Protein AF-A0A519TKK1-F1 (afdb_monomer_lite)

Structure (mmCIF, N/CA/C/O backbone):
data_AF-A0A519TKK1-F1
#
_entry.id   AF-A0A519TKK1-F1
#
loop_
_atom_site.group_PDB
_atom_site.id
_atom_site.type_symbol
_atom_site.label_atom_id
_atom_site.label_alt_id
_atom_site.label_comp_id
_atom_site.label_asym_id
_atom_site.label_entity_id
_atom_site.label_seq_id
_atom_site.pdbx_PDB_ins_code
_atom_site.Cartn_x
_atom_site.Cartn_y
_atom_site.Cartn_z
_atom_site.occupancy
_atom_site.B_iso_or_equiv
_atom_site.auth_seq_id
_atom_site.auth_comp_id
_atom_site.auth_asym_id
_atom_site.auth_atom_id
_atom_site.pdbx_PDB_model_num
ATOM 1 N N . ASP A 1 1 ? -22.961 7.568 4.076 1.00 63.69 1 ASP A N 1
ATOM 2 C CA . ASP A 1 1 ? -21.999 6.875 4.957 1.00 63.69 1 ASP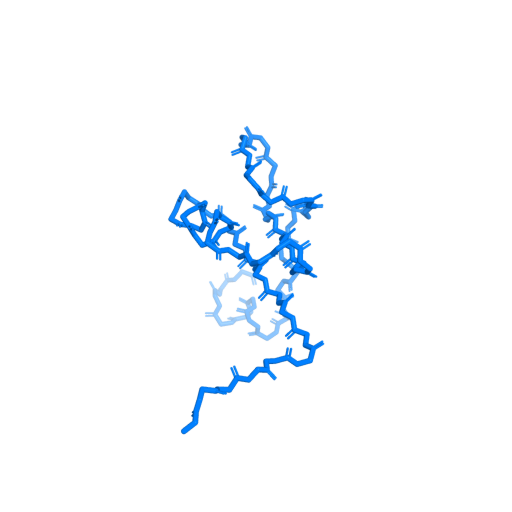 A CA 1
ATOM 3 C C . ASP A 1 1 ? -20.653 6.679 4.289 1.00 63.69 1 ASP A C 1
ATOM 5 O O . ASP A 1 1 ? -20.602 6.449 3.086 1.00 63.69 1 ASP A O 1
ATOM 9 N N . ARG A 1 2 ? -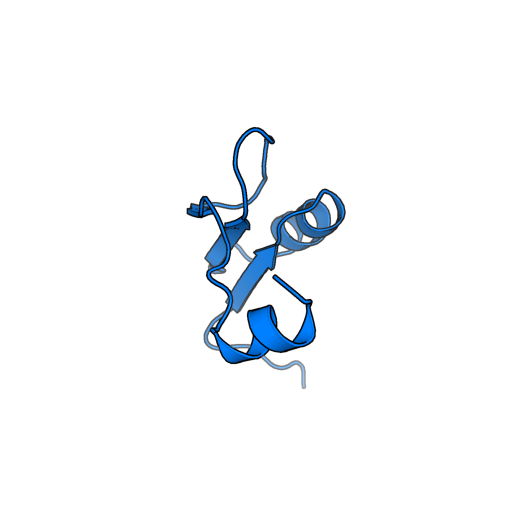19.557 6.835 5.043 1.00 75.81 2 ARG A N 1
ATOM 10 C CA . ARG A 1 2 ? -18.204 6.509 4.566 1.00 75.81 2 ARG A CA 1
ATOM 11 C C . ARG A 1 2 ? -17.981 5.004 4.708 1.00 75.81 2 ARG A C 1
ATOM 13 O O . ARG A 1 2 ? -18.320 4.432 5.737 1.00 75.81 2 ARG A O 1
ATOM 20 N N . TYR A 1 3 ? -17.417 4.381 3.678 1.00 81.00 3 TYR A N 1
ATOM 21 C CA . TYR A 1 3 ? -17.064 2.964 3.696 1.00 81.00 3 TYR A CA 1
ATOM 22 C C . TYR A 1 3 ? -15.871 2.727 4.628 1.00 81.00 3 TYR A C 1
ATOM 24 O O . TYR A 1 3 ? -14.810 3.319 4.427 1.00 81.00 3 TYR A O 1
ATOM 32 N N . THR A 1 4 ? -16.043 1.855 5.621 1.00 85.62 4 THR A N 1
ATOM 33 C CA . THR A 1 4 ? -14.950 1.380 6.477 1.00 85.62 4 THR A CA 1
ATOM 34 C C . THR A 1 4 ? -14.482 0.024 5.950 1.00 85.62 4 THR A C 1
ATOM 36 O O . THR A 1 4 ? -15.193 -0.968 6.134 1.00 85.62 4 THR A O 1
ATOM 39 N N . PRO A 1 5 ? -13.3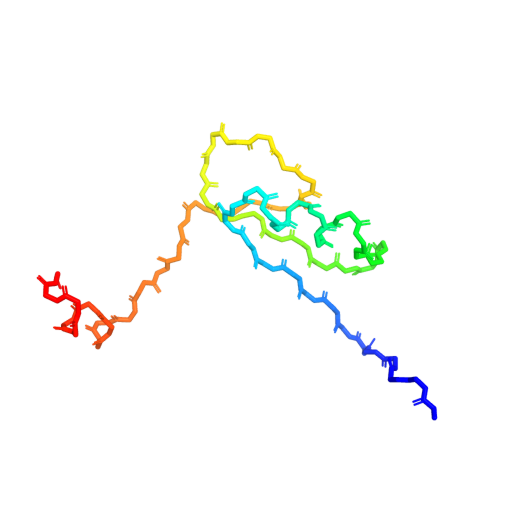26 -0.057 5.269 1.00 88.38 5 PRO A N 1
ATOM 40 C CA . PRO A 1 5 ? -12.810 -1.332 4.799 1.00 88.38 5 PRO A CA 1
ATOM 41 C C . PRO A 1 5 ? -12.428 -2.220 5.987 1.00 88.38 5 PRO A C 1
ATOM 43 O O . PRO A 1 5 ? -11.757 -1.773 6.913 1.00 88.38 5 PRO A O 1
ATOM 46 N N . ALA A 1 6 ? -12.785 -3.503 5.922 1.00 93.44 6 ALA A N 1
ATOM 47 C CA . ALA A 1 6 ? -12.290 -4.507 6.869 1.00 93.44 6 ALA A CA 1
ATOM 48 C C . ALA A 1 6 ? -10.784 -4.795 6.686 1.00 93.44 6 ALA A C 1
ATOM 50 O O . ALA A 1 6 ? -10.144 -5.364 7.565 1.00 93.44 6 ALA A O 1
ATOM 51 N N . PHE A 1 7 ? -10.223 -4.420 5.531 1.00 94.69 7 PHE A N 1
ATOM 52 C CA . PHE A 1 7 ? -8.823 -4.615 5.179 1.00 94.69 7 PHE A CA 1
ATOM 53 C C . PHE A 1 7 ? -8.359 -3.547 4.183 1.00 94.69 7 PHE A C 1
ATOM 55 O O . PHE A 1 7 ? -9.054 -3.268 3.205 1.00 94.69 7 PHE A O 1
ATOM 62 N N . ALA A 1 8 ? -7.165 -2.993 4.401 1.00 95.38 8 ALA A N 1
ATOM 63 C CA . ALA A 1 8 ? -6.547 -2.009 3.519 1.00 95.38 8 ALA A CA 1
ATOM 64 C C . ALA A 1 8 ? -5.144 -2.461 3.087 1.00 95.38 8 ALA A C 1
ATOM 66 O O . ALA A 1 8 ? -4.317 -2.852 3.916 1.00 95.38 8 ALA A O 1
ATOM 67 N N . LEU A 1 9 ? -4.880 -2.369 1.783 1.00 97.06 9 LEU A N 1
ATOM 68 C CA . LEU A 1 9 ? -3.592 -2.662 1.160 1.00 97.06 9 LEU A CA 1
ATOM 69 C C . LEU A 1 9 ? -3.243 -1.556 0.163 1.00 97.06 9 LEU A C 1
ATOM 71 O O . LEU A 1 9 ? -4.045 -1.248 -0.715 1.00 97.06 9 LEU A O 1
ATOM 75 N N . ALA A 1 10 ? -2.027 -1.025 0.265 1.00 97.44 10 ALA A N 1
ATOM 76 C CA . ALA A 1 10 ? -1.406 -0.202 -0.767 1.00 97.44 10 ALA A CA 1
ATOM 77 C C . ALA A 1 10 ? -0.115 -0.873 -1.254 1.00 97.44 10 ALA A C 1
ATOM 79 O O . ALA A 1 10 ? 0.712 -1.315 -0.453 1.00 97.44 10 ALA A O 1
ATOM 80 N N . LEU A 1 11 ? 0.063 -0.950 -2.569 1.00 97.19 11 LEU A N 1
ATOM 81 C CA . LEU A 1 11 ? 1.250 -1.504 -3.209 1.00 97.19 11 LEU A CA 1
ATOM 82 C C . LEU A 1 11 ? 1.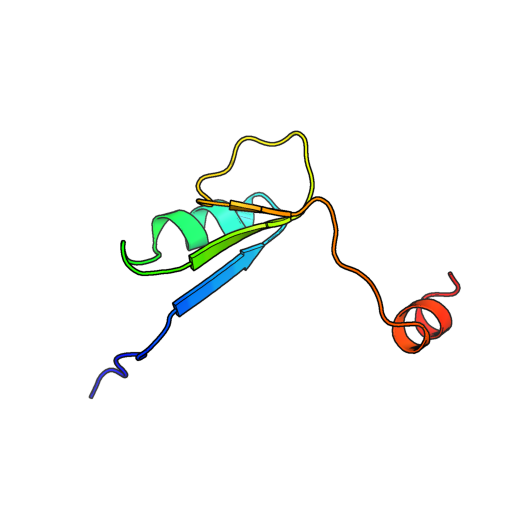687 -0.554 -4.322 1.00 97.19 11 LEU A C 1
ATOM 84 O O . LEU A 1 11 ? 0.848 -0.144 -5.117 1.00 97.19 11 LEU A O 1
ATOM 88 N N . GLY A 1 12 ? 2.974 -0.218 -4.350 1.00 96.06 12 GLY A N 1
ATOM 89 C CA . GLY A 1 12 ? 3.503 0.815 -5.233 1.00 96.06 12 GLY A CA 1
ATOM 90 C C . GLY A 1 12 ? 5.010 0.709 -5.442 1.00 96.06 12 GLY A C 1
ATOM 91 O O . GLY A 1 12 ? 5.721 0.144 -4.606 1.00 96.06 12 GLY A O 1
ATOM 92 N N . ASP A 1 13 ? 5.496 1.210 -6.568 1.00 95.94 13 ASP A N 1
ATOM 93 C CA . ASP A 1 13 ? 6.867 1.057 -7.054 1.00 95.94 13 ASP A CA 1
ATOM 94 C C . ASP A 1 13 ? 7.557 2.386 -7.367 1.00 95.94 13 ASP A C 1
ATOM 96 O O . ASP A 1 13 ? 8.753 2.393 -7.667 1.00 95.94 13 ASP A O 1
ATOM 100 N N . ASP A 1 14 ? 6.886 3.528 -7.220 1.00 94.31 14 ASP A N 1
ATOM 101 C CA . ASP A 1 14 ? 7.476 4.824 -7.542 1.00 94.31 14 ASP A CA 1
ATOM 102 C C . ASP A 1 14 ? 7.396 5.831 -6.384 1.00 94.31 14 ASP A C 1
ATOM 104 O O . ASP A 1 14 ? 7.069 5.498 -5.245 1.00 94.31 14 ASP A O 1
ATOM 108 N N . ARG A 1 15 ? 7.839 7.064 -6.641 1.00 94.25 15 ARG A N 1
ATOM 109 C CA . ARG A 1 15 ? 7.862 8.126 -5.629 1.00 94.25 15 ARG A CA 1
ATOM 110 C C . ARG A 1 15 ? 6.459 8.652 -5.308 1.00 94.25 15 ARG A C 1
ATOM 112 O O . ARG A 1 15 ? 6.262 9.206 -4.228 1.00 94.25 15 ARG A O 1
ATOM 119 N N . THR A 1 16 ? 5.513 8.542 -6.234 1.00 94.94 16 THR A N 1
ATOM 120 C CA . THR A 1 16 ? 4.142 9.022 -6.038 1.00 94.94 16 THR A CA 1
ATOM 121 C C . THR A 1 16 ? 3.424 8.187 -4.980 1.00 94.94 16 THR A C 1
ATOM 123 O O . THR A 1 16 ? 2.736 8.744 -4.121 1.00 94.94 16 THR A O 1
ATOM 126 N N . ASP A 1 17 ? 3.714 6.885 -4.933 1.00 96.44 17 ASP A N 1
ATOM 127 C CA . ASP A 1 17 ? 3.152 5.953 -3.955 1.00 96.44 17 ASP A CA 1
ATOM 128 C C . ASP A 1 17 ? 3.547 6.258 -2.504 1.00 96.44 17 ASP A C 1
ATOM 130 O O . ASP A 1 17 ? 2.828 5.905 -1.570 1.00 96.44 17 ASP A O 1
ATOM 134 N N . GLU A 1 18 ? 4.647 6.977 -2.281 1.00 97.31 18 GLU A N 1
ATOM 135 C CA . GLU A 1 18 ? 5.086 7.363 -0.936 1.00 97.31 18 GLU A CA 1
ATOM 136 C C . GLU A 1 18 ? 4.074 8.287 -0.242 1.00 97.31 18 GLU A C 1
ATOM 138 O O . GLU A 1 18 ? 3.871 8.209 0.973 1.00 97.31 18 GLU A O 1
ATOM 143 N N . VAL A 1 19 ? 3.378 9.128 -1.014 1.00 97.38 19 VAL A N 1
ATOM 144 C CA . VAL A 1 19 ? 2.279 9.951 -0.491 1.00 97.38 19 VAL A CA 1
ATOM 145 C C . VAL A 1 19 ? 1.116 9.058 -0.053 1.00 97.38 19 VAL A C 1
ATOM 147 O O . VAL A 1 19 ? 0.552 9.268 1.022 1.00 97.38 19 VAL A O 1
ATOM 150 N N . THR A 1 20 ? 0.810 8.019 -0.834 1.00 96.94 20 THR A N 1
ATOM 151 C CA . THR A 1 20 ? -0.216 7.024 -0.506 1.00 96.94 20 THR A CA 1
ATOM 152 C C . THR A 1 20 ? 0.142 6.260 0.765 1.00 96.94 20 THR A C 1
ATOM 154 O O . THR A 1 20 ? -0.685 6.167 1.669 1.00 96.94 20 THR A O 1
ATOM 157 N N . PHE A 1 21 ? 1.379 5.771 0.899 1.00 97.50 21 PHE A N 1
ATOM 158 C CA . PHE A 1 21 ? 1.823 5.044 2.094 1.00 97.50 21 PHE A CA 1
ATOM 159 C C . PHE A 1 21 ? 1.726 5.891 3.361 1.00 97.50 21 PHE A C 1
ATOM 161 O O . PHE A 1 21 ? 1.328 5.378 4.404 1.00 97.50 21 PHE A O 1
ATOM 168 N N . ARG A 1 22 ? 2.032 7.190 3.269 1.00 97.31 22 ARG A N 1
ATOM 169 C CA . ARG A 1 22 ? 1.894 8.122 4.393 1.00 97.31 22 ARG A CA 1
ATOM 170 C C . ARG A 1 22 ? 0.440 8.330 4.823 1.00 97.31 22 ARG A C 1
ATOM 172 O O . ARG A 1 22 ? 0.192 8.558 6.002 1.00 97.31 22 ARG A O 1
ATOM 179 N N . ALA A 1 23 ? -0.494 8.311 3.875 1.00 96.69 23 ALA A N 1
ATOM 180 C CA . ALA A 1 23 ? -1.916 8.521 4.135 1.00 96.69 23 ALA A CA 1
ATOM 181 C C . ALA A 1 23 ? -2.629 7.260 4.650 1.00 96.69 23 ALA A C 1
ATOM 183 O O . ALA A 1 23 ? -3.747 7.355 5.159 1.00 96.69 23 ALA A O 1
ATOM 184 N N . MET A 1 24 ? -2.013 6.085 4.500 1.00 96.25 24 MET A N 1
ATOM 185 C CA . MET A 1 24 ? -2.607 4.831 4.943 1.00 96.25 24 MET A CA 1
ATOM 186 C C . MET A 1 24 ? -2.723 4.763 6.473 1.00 96.25 24 MET A C 1
ATOM 188 O O . MET A 1 24 ? -1.809 5.188 7.185 1.00 96.25 24 MET A O 1
ATOM 192 N N . PRO A 1 25 ? -3.826 4.197 6.995 1.00 94.75 25 PRO A N 1
ATOM 193 C CA . PRO A 1 25 ? -3.996 4.028 8.427 1.00 94.75 25 PRO A CA 1
ATOM 194 C C . PRO A 1 25 ? -2.964 3.035 8.994 1.00 94.75 25 PRO A C 1
ATOM 196 O O . PRO A 1 25 ? -2.438 2.190 8.258 1.00 94.75 25 PRO A O 1
ATOM 199 N N . PRO A 1 26 ? -2.679 3.086 10.306 1.00 94.19 26 PRO A N 1
ATOM 200 C CA . PRO A 1 26 ? -1.710 2.203 10.948 1.00 94.19 26 PRO A CA 1
ATOM 201 C C . PRO A 1 26 ? -2.035 0.709 10.861 1.00 94.19 26 PRO A C 1
ATOM 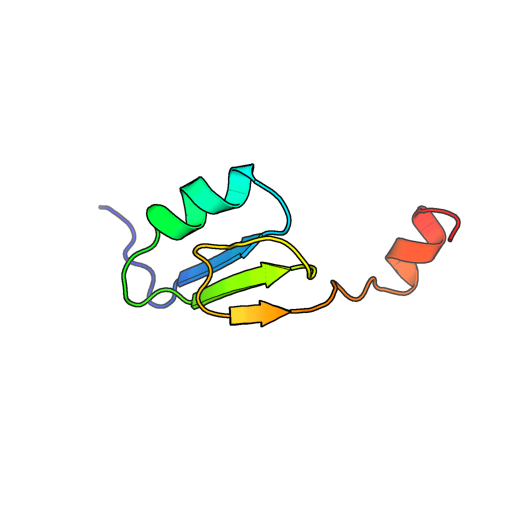203 O O . PRO A 1 26 ? -1.162 -0.104 11.145 1.00 94.19 26 PRO A O 1
ATOM 206 N N . GLU A 1 27 ? -3.239 0.313 10.477 1.00 95.12 27 GLU A N 1
ATOM 207 C CA . GLU A 1 27 ? -3.642 -1.086 10.309 1.00 95.12 27 GLU A CA 1
ATOM 208 C C . GLU A 1 27 ? -3.434 -1.575 8.868 1.00 95.12 27 GLU A C 1
ATOM 210 O O . GLU A 1 27 ? -3.501 -2.773 8.598 1.00 95.12 27 GLU A O 1
ATOM 215 N N . ALA A 1 28 ? -3.153 -0.668 7.928 1.00 96.75 28 ALA A N 1
ATOM 216 C CA . ALA A 1 28 ? -2.977 -1.021 6.531 1.00 96.75 28 ALA A CA 1
ATOM 217 C C . ALA A 1 28 ? -1.665 -1.770 6.276 1.00 96.75 28 ALA A C 1
ATOM 219 O O . ALA A 1 28 ? -0.604 -1.500 6.860 1.00 96.75 28 ALA A O 1
ATOM 220 N N . TYR A 1 29 ? -1.732 -2.665 5.299 1.00 97.94 29 TYR A N 1
ATOM 221 C CA . TYR A 1 29 ? -0.566 -3.289 4.704 1.00 97.94 29 TYR A CA 1
ATOM 222 C C . TYR A 1 29 ? -0.035 -2.373 3.605 1.00 97.94 29 TYR A C 1
ATOM 224 O O . TYR A 1 29 ? -0.775 -1.952 2.719 1.00 97.94 29 TYR A O 1
ATOM 232 N N . THR A 1 30 ? 1.256 -2.060 3.650 1.00 98.00 30 THR A N 1
ATOM 233 C CA . THR A 1 30 ? 1.913 -1.240 2.628 1.00 98.00 30 THR A CA 1
ATOM 234 C C . THR A 1 30 ? 3.141 -1.964 2.100 1.00 98.00 30 THR A C 1
ATOM 236 O O . THR A 1 30 ? 3.960 -2.463 2.881 1.00 98.00 30 THR A O 1
ATOM 239 N N . ILE A 1 31 ? 3.246 -2.075 0.775 1.00 97.50 31 ILE A N 1
ATOM 240 C CA . ILE A 1 31 ? 4.295 -2.844 0.104 1.00 97.50 31 ILE A CA 1
ATOM 241 C C . ILE A 1 31 ? 4.962 -1.981 -0.964 1.00 97.50 31 ILE A C 1
ATOM 243 O O . ILE A 1 31 ? 4.336 -1.599 -1.950 1.00 97.50 31 ILE A O 1
ATOM 247 N N . ARG A 1 32 ? 6.262 -1.748 -0.794 1.00 97.25 32 ARG A N 1
ATOM 248 C CA . ARG A 1 32 ? 7.128 -1.210 -1.839 1.00 97.25 32 ARG A CA 1
ATOM 249 C C . ARG A 1 32 ? 7.484 -2.322 -2.810 1.00 97.25 32 ARG A C 1
ATOM 251 O O . ARG A 1 32 ? 7.900 -3.396 -2.375 1.00 97.25 32 ARG A O 1
ATOM 258 N N . VAL A 1 33 ? 7.384 -2.060 -4.104 1.00 96.69 33 VAL A N 1
ATOM 259 C CA . VAL A 1 33 ? 7.929 -2.935 -5.139 1.00 96.69 33 VAL A CA 1
ATOM 260 C C . VAL A 1 33 ? 9.234 -2.360 -5.680 1.00 96.69 33 VAL A C 1
ATOM 262 O O . VAL A 1 33 ? 9.392 -1.150 -5.833 1.00 96.69 33 VAL A O 1
ATOM 265 N N . GLY A 1 34 ? 10.188 -3.248 -5.943 1.00 92.81 34 GLY A N 1
ATOM 266 C CA . GLY A 1 34 ? 11.546 -2.891 -6.327 1.00 92.81 34 GLY A CA 1
ATOM 267 C C . GLY A 1 34 ? 12.466 -2.736 -5.118 1.00 92.81 34 GLY A C 1
ATOM 268 O O . GLY A 1 34 ? 12.047 -2.752 -3.960 1.00 92.81 34 GLY A O 1
ATOM 269 N N . THR A 1 35 ? 13.757 -2.597 -5.396 1.00 86.75 35 THR A N 1
ATOM 270 C CA . THR A 1 35 ? 14.810 -2.435 -4.387 1.00 86.75 35 THR A CA 1
ATOM 271 C C . THR A 1 35 ? 15.538 -1.103 -4.574 1.00 86.75 35 THR A C 1
ATOM 273 O O . THR A 1 35 ? 15.409 -0.446 -5.603 1.00 86.75 35 THR A O 1
ATOM 276 N N . GLY A 1 36 ? 16.296 -0.675 -3.559 1.00 78.50 36 GLY A N 1
ATOM 277 C CA . GLY A 1 36 ? 17.248 0.438 -3.685 1.00 78.50 36 GLY A CA 1
ATOM 278 C C . GLY A 1 36 ? 16.723 1.839 -3.352 1.00 78.50 36 GLY A C 1
ATOM 279 O O . GLY A 1 36 ? 17.530 2.751 -3.199 1.00 78.50 36 GLY A O 1
ATOM 280 N N . ALA A 1 37 ? 15.414 2.025 -3.163 1.00 79.88 37 ALA A N 1
ATOM 281 C CA . ALA A 1 37 ? 14.835 3.293 -2.713 1.00 79.88 37 ALA A CA 1
ATOM 282 C C . ALA A 1 37 ? 14.395 3.223 -1.241 1.00 79.88 37 ALA A C 1
ATOM 284 O O . ALA A 1 37 ? 13.880 2.201 -0.784 1.00 79.88 37 ALA A O 1
ATOM 285 N N . ARG A 1 38 ? 14.565 4.327 -0.499 1.00 91.81 38 ARG A N 1
ATOM 286 C CA . ARG A 1 38 ? 13.904 4.499 0.805 1.00 91.81 38 ARG A CA 1
ATOM 287 C C . ARG A 1 38 ? 12.398 4.591 0.578 1.00 91.81 38 ARG A C 1
ATOM 289 O O . ARG A 1 38 ? 11.976 5.313 -0.319 1.00 91.81 38 ARG A O 1
ATOM 296 N N . SER A 1 39 ? 11.625 3.897 1.405 1.00 96.19 39 SER A N 1
ATOM 297 C CA . SER A 1 39 ? 10.169 3.864 1.303 1.00 96.19 39 SER A CA 1
ATOM 298 C C . SER A 1 39 ? 9.514 3.930 2.680 1.00 96.19 39 SER A C 1
ATOM 300 O O . SER A 1 39 ? 10.068 3.434 3.661 1.00 96.19 39 SER A O 1
ATOM 302 N N . LEU A 1 40 ? 8.333 4.545 2.733 1.00 97.38 40 LEU A N 1
ATOM 303 C CA . LEU A 1 40 ? 7.405 4.553 3.863 1.00 97.38 40 LEU A CA 1
ATOM 304 C C . LEU A 1 40 ? 6.570 3.269 3.934 1.00 97.38 40 LEU A C 1
ATOM 306 O O . LEU A 1 40 ? 5.854 3.049 4.914 1.00 97.38 40 LEU A O 1
ATOM 310 N N . ALA A 1 41 ? 6.650 2.409 2.917 1.00 96.94 41 ALA A N 1
ATOM 311 C CA . ALA A 1 41 ? 6.048 1.093 2.979 1.00 96.94 41 ALA A CA 1
ATOM 312 C C . ALA A 1 41 ? 6.654 0.255 4.114 1.00 96.94 41 ALA A C 1
ATOM 314 O O . ALA A 1 41 ? 7.855 0.275 4.381 1.00 96.94 41 ALA A O 1
ATOM 315 N N . ARG A 1 42 ? 5.811 -0.549 4.756 1.00 96.69 42 ARG A N 1
ATOM 316 C CA . ARG A 1 42 ? 6.194 -1.406 5.887 1.00 96.69 42 ARG A CA 1
ATOM 317 C C . ARG A 1 42 ? 6.858 -2.706 5.454 1.00 96.69 42 ARG A C 1
ATOM 319 O O . ARG A 1 42 ? 7.462 -3.395 6.274 1.00 96.69 42 ARG A O 1
ATOM 326 N N . LYS A 1 43 ? 6.695 -3.083 4.187 1.00 96.31 43 LYS A N 1
ATOM 327 C CA . LYS A 1 43 ? 7.274 -4.283 3.580 1.00 96.31 43 LYS A CA 1
ATOM 328 C C . LYS A 1 43 ? 7.827 -3.955 2.198 1.00 96.31 43 LYS A C 1
ATOM 330 O O . LYS A 1 43 ? 7.387 -3.004 1.556 1.00 96.31 43 LYS A O 1
ATOM 335 N N . VAL A 1 44 ? 8.759 -4.783 1.732 1.00 95.56 44 VAL A N 1
ATOM 336 C CA . VAL A 1 44 ? 9.381 -4.667 0.407 1.00 95.56 44 VAL A CA 1
ATOM 337 C C . VAL A 1 44 ? 9.227 -5.986 -0.350 1.00 95.56 44 VAL A C 1
ATOM 339 O O . VAL A 1 44 ? 9.447 -7.056 0.214 1.00 95.56 44 VAL A O 1
ATOM 342 N N . SER A 1 45 ? 8.866 -5.898 -1.628 1.00 94.75 45 SER A N 1
ATOM 343 C CA . SER A 1 45 ? 8.923 -6.974 -2.618 1.00 94.75 45 SER A CA 1
ATOM 344 C C . SER A 1 45 ? 9.903 -6.584 -3.720 1.00 94.75 45 SER A C 1
ATOM 346 O O . SER A 1 45 ? 9.917 -5.440 -4.163 1.00 94.75 45 SER A O 1
ATOM 348 N N . SER A 1 46 ? 10.713 -7.520 -4.207 1.00 93.50 46 SER A N 1
ATOM 349 C CA . SER A 1 46 ? 11.742 -7.211 -5.206 1.00 93.50 46 SER A CA 1
ATOM 350 C C . SER A 1 46 ? 11.182 -6.906 -6.596 1.00 93.50 46 SER A C 1
ATOM 352 O O . SER A 1 46 ? 11.795 -6.147 -7.339 1.00 93.50 46 SER A O 1
ATOM 354 N N . SER A 1 47 ? 10.045 -7.495 -6.977 1.00 90.69 47 SER A N 1
ATOM 355 C CA . SER A 1 47 ? 9.495 -7.358 -8.329 1.00 90.69 47 SER A CA 1
ATOM 356 C C . SER A 1 47 ? 8.027 -7.785 -8.401 1.00 90.69 47 SER A C 1
ATOM 358 O O . SER A 1 47 ? 7.549 -8.553 -7.560 1.00 90.69 47 SER A O 1
ATOM 360 N N . VAL A 1 48 ? 7.319 -7.333 -9.441 1.00 90.06 48 VAL A N 1
ATOM 361 C CA . VAL A 1 48 ? 6.036 -7.914 -9.854 1.00 90.06 48 VAL A CA 1
ATOM 362 C C . VAL A 1 48 ? 6.303 -9.037 -10.848 1.00 90.06 48 VAL A C 1
ATOM 364 O O . VAL A 1 48 ? 6.994 -8.863 -11.850 1.00 90.06 48 VAL A O 1
ATOM 367 N N . ARG A 1 49 ? 5.701 -10.204 -10.618 1.00 90.69 49 ARG A N 1
ATOM 368 C CA . ARG A 1 49 ? 5.729 -11.285 -11.602 1.00 90.69 49 ARG A CA 1
ATOM 369 C C . ARG A 1 49 ? 4.658 -11.035 -12.661 1.00 90.69 49 ARG A C 1
ATOM 371 O O . ARG A 1 49 ? 3.470 -11.120 -12.372 1.00 90.69 49 ARG A O 1
ATOM 378 N N . SER A 1 50 ? 5.071 -10.785 -13.898 1.00 86.56 50 SER A N 1
ATOM 379 C CA . SER A 1 50 ? 4.148 -10.704 -15.032 1.00 86.56 50 SER A CA 1
ATOM 380 C C . SER A 1 50 ? 3.595 -12.084 -15.406 1.00 86.56 50 SER A C 1
ATOM 382 O O . SER A 1 50 ? 4.283 -13.107 -15.334 1.00 86.56 50 SER A O 1
ATOM 384 N N . SER A 1 51 ? 2.332 -12.137 -15.822 1.00 90.31 51 SER A N 1
ATOM 385 C CA . SER A 1 51 ? 1.778 -13.364 -16.396 1.00 90.31 51 SER A CA 1
ATOM 386 C C . SER A 1 51 ? 2.381 -13.609 -17.789 1.00 90.31 51 SER A C 1
ATOM 388 O O . SER A 1 51 ? 2.735 -12.643 -18.472 1.00 90.31 51 SER A O 1
ATOM 390 N N . PRO A 1 52 ? 2.481 -14.866 -18.262 1.00 86.44 52 PRO A N 1
ATOM 391 C CA . PRO A 1 52 ? 2.947 -15.162 -19.622 1.00 86.44 52 PRO A CA 1
ATOM 392 C C . PRO A 1 52 ? 2.172 -14.386 -20.695 1.00 86.44 52 PRO A C 1
ATOM 394 O O . PRO A 1 52 ? 2.746 -13.867 -21.646 1.00 86.44 52 PRO A O 1
ATOM 397 N N . ARG A 1 53 ? 0.862 -14.216 -20.485 1.00 85.62 53 ARG A N 1
ATOM 398 C CA . ARG A 1 53 ? -0.020 -13.471 -21.388 1.00 85.62 53 ARG A CA 1
ATOM 399 C C . ARG A 1 53 ? 0.318 -11.977 -21.455 1.00 85.62 53 ARG A C 1
ATOM 401 O O . ARG A 1 53 ? 0.224 -11.382 -22.523 1.00 85.62 53 ARG A O 1
ATOM 408 N N . ALA A 1 54 ? 0.716 -11.374 -20.333 1.00 80.12 54 ALA A N 1
ATOM 409 C CA . ALA A 1 54 ? 1.146 -9.976 -20.295 1.00 80.12 54 ALA A CA 1
ATOM 410 C C . ALA A 1 54 ? 2.488 -9.765 -21.018 1.00 80.12 54 ALA A C 1
ATOM 412 O O . ALA A 1 54 ? 2.642 -8.767 -21.715 1.00 80.12 54 ALA A O 1
ATOM 413 N N . ARG A 1 55 ? 3.422 -10.721 -20.903 1.00 79.69 55 ARG A N 1
ATOM 414 C CA . ARG A 1 55 ? 4.724 -10.680 -21.594 1.00 79.69 55 ARG A CA 1
ATOM 415 C C . ARG A 1 55 ? 4.571 -10.751 -23.113 1.00 79.69 55 ARG A C 1
ATOM 417 O O . ARG A 1 55 ? 5.056 -9.871 -23.812 1.00 79.69 55 ARG A O 1
ATOM 424 N N . ALA A 1 56 ? 3.747 -11.687 -23.594 1.00 78.81 56 ALA A N 1
ATOM 425 C CA . ALA A 1 56 ? 3.452 -11.832 -25.019 1.00 78.81 56 ALA A CA 1
ATOM 426 C C . ALA A 1 56 ? 2.868 -10.551 -25.645 1.00 78.81 56 ALA A C 1
ATOM 428 O O . ALA A 1 56 ? 3.230 -10.188 -26.759 1.00 78.81 56 ALA A O 1
ATOM 429 N N . LYS A 1 57 ? 1.999 -9.825 -24.920 1.00 78.06 57 LYS A N 1
ATOM 430 C CA . LYS A 1 57 ? 1.470 -8.528 -25.380 1.00 78.06 57 LYS A CA 1
ATOM 431 C C . LYS A 1 57 ? 2.543 -7.430 -25.409 1.00 78.06 57 LYS A C 1
ATOM 433 O O . LYS A 1 57 ? 2.452 -6.522 -26.228 1.00 78.06 57 LYS A O 1
ATOM 438 N N . ALA A 1 58 ? 3.525 -7.498 -24.514 1.00 77.19 58 ALA A N 1
ATOM 439 C CA . ALA A 1 58 ? 4.625 -6.543 -24.427 1.00 77.19 58 ALA A CA 1
ATOM 440 C C . ALA A 1 58 ? 5.786 -6.850 -25.394 1.00 77.19 58 ALA A C 1
ATOM 442 O O . ALA A 1 58 ? 6.714 -6.052 -25.474 1.00 77.19 58 ALA A O 1
ATOM 443 N N . GLY A 1 59 ? 5.748 -7.976 -26.119 1.00 69.94 59 GLY A N 1
ATOM 444 C CA . GLY A 1 59 ? 6.838 -8.393 -27.009 1.00 69.94 59 GLY A CA 1
ATOM 445 C C . GLY A 1 59 ? 8.109 -8.831 -26.270 1.00 69.94 59 GLY A C 1
ATOM 446 O O . GLY A 1 59 ? 9.192 -8.754 -26.844 1.00 69.94 59 GLY A O 1
ATOM 447 N N . VAL A 1 60 ? 7.970 -9.253 -25.007 1.00 59.78 60 VAL A N 1
ATOM 448 C CA . VAL A 1 60 ? 9.048 -9.736 -24.123 1.00 59.78 60 VAL A CA 1
ATOM 449 C C . VAL A 1 60 ? 8.892 -11.227 -23.863 1.00 59.78 60 VAL A C 1
ATOM 451 O O . VAL A 1 60 ? 7.731 -11.677 -23.718 1.00 59.78 60 VAL A O 1
#

pLDDT: mean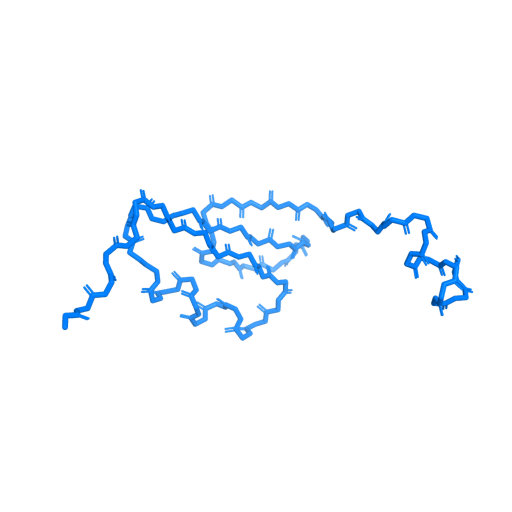 90.5, std 8.81, range [59.78, 98.0]

Secondary structure (DSSP, 8-state):
-----S--EEEE-SSTHHHHHHHS-TTSEEEEESSSS--S-SEEES-----HHHHHHHT-

Foldseek 3Di:
DDDDDPAAEDEDADPVCQVVLVPDDPRYQYEYEDDDDDHSGPYYDHHDDDDPVRCVVVVD

Radius of gyration: 14.38 Å; chains: 1; bounding box: 39×25×38 Å

Sequence (60 aa):
DRYTPAFALALGDDRTDEVTFRAMPPEAYTIRVGTGARSLARKVSSSVRSSPRARAKAGV